Protein AF-A0A948U7Y0-F1 (afdb_monomer_lite)

Structure (mmCIF, N/CA/C/O backbone):
data_AF-A0A948U7Y0-F1
#
_entry.id   AF-A0A948U7Y0-F1
#
loop_
_atom_site.group_PDB
_atom_site.id
_atom_site.type_symbol
_atom_site.label_atom_id
_atom_site.label_alt_id
_atom_site.label_comp_id
_atom_site.label_asym_id
_atom_site.label_entity_id
_atom_site.label_seq_id
_atom_site.pdbx_PDB_ins_code
_atom_site.Cartn_x
_atom_site.Cartn_y
_atom_site.Cartn_z
_atom_site.occupancy
_atom_site.B_iso_or_equiv
_atom_site.auth_seq_id
_atom_site.auth_comp_id
_atom_site.auth_asym_id
_atom_site.auth_atom_id
_atom_site.pdbx_PDB_model_num
ATOM 1 N N . MET A 1 1 ? 62.859 -36.136 57.553 1.00 40.78 1 MET A N 1
ATOM 2 C CA . MET A 1 1 ? 63.149 -36.018 56.107 1.00 40.78 1 MET A CA 1
ATOM 3 C C . MET A 1 1 ? 61.953 -35.377 55.422 1.00 40.78 1 MET A C 1
ATOM 5 O O . MET A 1 1 ? 60.832 -35.594 55.858 1.00 40.78 1 MET A O 1
ATOM 9 N N . LYS A 1 2 ? 62.237 -34.500 54.461 1.00 36.44 2 LYS A N 1
ATOM 10 C CA . LYS A 1 2 ? 61.364 -33.510 53.810 1.00 36.44 2 LYS A CA 1
ATOM 11 C C . LYS A 1 2 ? 60.887 -34.039 52.437 1.00 36.44 2 LYS A C 1
ATOM 13 O O . LYS A 1 2 ? 61.525 -34.957 51.928 1.00 36.44 2 LYS A O 1
ATOM 18 N N . SER A 1 3 ? 59.883 -33.357 51.859 1.00 38.44 3 SER A N 1
ATOM 19 C CA . SER A 1 3 ? 59.395 -33.381 50.448 1.00 38.44 3 SER A CA 1
ATOM 20 C C . SER A 1 3 ? 58.275 -34.403 50.170 1.00 38.44 3 SER A C 1
ATOM 22 O O . SER A 1 3 ? 58.496 -35.587 50.375 1.00 38.44 3 SER A O 1
ATOM 24 N N . ILE A 1 4 ? 57.009 -34.080 49.842 1.00 45.94 4 ILE A N 1
ATOM 25 C CA . ILE A 1 4 ? 56.326 -33.121 48.923 1.00 45.94 4 ILE A CA 1
ATOM 26 C C . ILE A 1 4 ? 56.594 -33.363 47.425 1.00 45.94 4 ILE A C 1
ATOM 28 O O . ILE A 1 4 ? 57.622 -32.915 46.933 1.00 45.94 4 ILE A O 1
ATOM 32 N N . GLN A 1 5 ? 55.600 -33.947 46.729 1.00 42.78 5 GLN A N 1
ATOM 33 C CA . GLN A 1 5 ? 55.104 -33.674 45.352 1.00 42.78 5 GLN A CA 1
ATOM 34 C C . GLN A 1 5 ? 53.639 -34.201 45.316 1.00 42.78 5 GLN A C 1
ATOM 36 O O . GLN A 1 5 ? 53.437 -35.320 45.771 1.00 42.78 5 GLN A O 1
ATOM 41 N N . LEU A 1 6 ? 52.517 -33.503 45.065 1.00 40.28 6 LEU A N 1
ATOM 42 C CA . LEU A 1 6 ? 52.010 -32.478 44.123 1.00 40.28 6 LEU A CA 1
ATOM 43 C C . LEU A 1 6 ? 51.520 -33.007 42.749 1.00 40.28 6 LEU A C 1
ATOM 45 O O . LEU A 1 6 ? 52.331 -33.389 41.916 1.00 40.28 6 LEU A O 1
ATOM 49 N N . ALA A 1 7 ? 50.188 -32.885 42.559 1.00 40.66 7 ALA A N 1
ATOM 50 C CA . ALA A 1 7 ? 49.353 -32.895 41.334 1.00 40.66 7 ALA A CA 1
ATOM 51 C C . ALA A 1 7 ? 49.219 -34.244 40.579 1.00 40.66 7 ALA A C 1
ATOM 53 O O . ALA A 1 7 ? 50.161 -35.012 40.501 1.00 40.66 7 ALA A O 1
ATOM 54 N N . VAL A 1 8 ? 48.061 -34.640 40.028 1.00 40.00 8 VAL A N 1
ATOM 55 C CA . VAL A 1 8 ? 47.263 -33.952 38.995 1.00 40.00 8 VAL A CA 1
ATOM 56 C C . VAL A 1 8 ? 45.790 -34.404 39.029 1.00 40.00 8 VAL A C 1
ATOM 58 O O . VAL A 1 8 ? 45.486 -35.583 39.187 1.00 40.00 8 VAL A O 1
ATOM 61 N N . VAL A 1 9 ? 44.886 -33.440 38.833 1.00 42.31 9 VAL A N 1
ATOM 62 C CA . VAL A 1 9 ? 43.444 -33.603 38.592 1.00 42.31 9 VAL A CA 1
ATOM 63 C C . VAL A 1 9 ? 43.216 -33.764 37.088 1.00 42.31 9 VAL A C 1
ATOM 65 O O . VAL A 1 9 ? 43.716 -32.946 36.321 1.00 42.31 9 VAL A O 1
ATOM 68 N N . VAL A 1 10 ? 42.410 -34.742 36.667 1.00 40.69 10 VAL A N 1
ATOM 69 C CA . VAL A 1 10 ? 41.741 -34.707 35.356 1.00 40.69 10 VAL A CA 1
ATOM 70 C C . VAL A 1 10 ? 40.266 -35.027 35.565 1.00 40.69 10 VAL A C 1
ATOM 72 O O . VAL A 1 10 ? 39.887 -36.161 35.845 1.00 40.69 10 VAL A O 1
ATOM 75 N N . ALA A 1 11 ? 39.449 -33.983 35.458 1.00 47.59 11 ALA A N 1
ATOM 76 C CA . ALA A 1 11 ? 38.005 -34.065 35.325 1.00 47.59 11 ALA A CA 1
ATOM 77 C C . ALA A 1 11 ? 37.663 -34.232 33.837 1.00 47.59 11 ALA A C 1
ATOM 79 O O . ALA A 1 11 ? 38.144 -33.459 33.009 1.00 47.59 11 ALA A O 1
ATOM 80 N N . LEU A 1 12 ? 36.821 -35.207 33.498 1.00 45.66 12 LEU A N 1
ATOM 81 C CA . LEU A 1 12 ? 36.166 -35.283 32.192 1.00 45.66 12 LEU A CA 1
ATOM 82 C C . LEU A 1 12 ? 34.680 -35.003 32.401 1.00 45.66 12 LEU A C 1
ATOM 84 O O . LEU A 1 12 ? 33.945 -35.808 32.969 1.00 45.66 12 LEU A O 1
ATOM 88 N N . ALA A 1 13 ? 34.286 -33.798 31.994 1.00 48.69 13 ALA A N 1
ATOM 89 C CA . ALA A 1 13 ? 32.919 -33.315 32.003 1.00 48.69 13 ALA A CA 1
ATOM 90 C C . ALA A 1 13 ? 32.116 -33.980 30.876 1.00 48.69 13 ALA A C 1
ATOM 92 O O . ALA A 1 13 ? 32.560 -34.043 29.731 1.00 48.69 13 ALA A O 1
ATOM 93 N N . VAL A 1 14 ? 30.918 -34.449 31.217 1.00 50.31 14 VAL A N 1
ATOM 94 C CA . VAL A 1 14 ? 29.908 -34.924 30.271 1.00 50.31 14 VAL A CA 1
ATOM 95 C C . VAL A 1 14 ? 29.145 -33.695 29.780 1.00 50.31 14 VAL A C 1
ATOM 97 O O . VAL A 1 14 ? 28.332 -33.141 30.515 1.00 50.31 14 VAL A O 1
ATOM 100 N N . THR A 1 15 ? 29.418 -33.225 28.566 1.00 55.72 15 THR A N 1
ATOM 101 C CA . THR A 1 15 ? 28.631 -32.158 27.932 1.00 55.72 15 THR A CA 1
ATOM 102 C C . THR A 1 15 ? 27.597 -32.773 26.997 1.00 55.72 15 THR A C 1
ATOM 104 O O . THR A 1 15 ? 27.841 -33.031 25.822 1.00 55.72 15 THR A O 1
ATOM 107 N N . THR A 1 16 ? 26.409 -33.023 27.542 1.00 52.50 16 THR A N 1
ATOM 108 C CA . THR A 1 16 ? 25.199 -33.291 26.762 1.00 52.50 16 THR A CA 1
ATOM 109 C C . THR A 1 16 ? 24.755 -32.010 26.062 1.00 52.50 16 THR A C 1
ATOM 111 O O . THR A 1 16 ? 24.535 -30.986 26.704 1.00 52.50 16 THR A O 1
ATOM 114 N N . CYS A 1 17 ? 24.636 -32.084 24.741 1.00 46.06 17 CYS A N 1
ATOM 115 C CA . CYS A 1 17 ? 24.139 -31.037 23.859 1.00 46.06 17 CYS A CA 1
ATOM 116 C C . CYS A 1 17 ? 22.629 -30.821 24.073 1.00 46.06 17 CYS A C 1
ATOM 118 O O . CYS A 1 17 ? 21.876 -31.787 23.934 1.00 46.06 17 CYS A O 1
ATOM 120 N N . PRO A 1 18 ? 22.142 -29.597 24.339 1.00 51.75 18 PRO A N 1
ATOM 121 C CA . PRO A 1 18 ? 20.775 -29.249 24.020 1.00 51.75 18 PRO A CA 1
ATOM 122 C C . PRO A 1 18 ? 20.777 -28.510 22.680 1.00 51.75 18 PRO A C 1
ATOM 124 O O . PRO A 1 18 ? 21.167 -27.346 22.586 1.00 51.75 18 PRO A O 1
ATOM 127 N N . ALA A 1 19 ? 20.324 -29.203 21.636 1.00 50.97 19 ALA A N 1
ATOM 128 C CA . ALA A 1 19 ? 19.809 -28.569 20.434 1.00 50.97 19 ALA A CA 1
ATOM 129 C C . ALA A 1 19 ? 18.535 -27.804 20.827 1.00 50.97 19 ALA A C 1
ATOM 131 O O . ALA A 1 19 ? 17.438 -28.358 20.841 1.00 50.97 19 ALA A O 1
ATOM 132 N N . ALA A 1 20 ? 18.689 -26.544 21.228 1.00 48.56 20 ALA A N 1
ATOM 133 C CA . ALA A 1 20 ? 17.562 -25.644 21.392 1.00 48.56 20 ALA A CA 1
ATOM 134 C C . ALA A 1 20 ? 17.153 -25.174 19.996 1.00 48.56 20 ALA A C 1
ATOM 136 O O . ALA A 1 20 ? 17.810 -24.336 19.380 1.00 48.56 20 ALA A O 1
ATOM 137 N N . ALA A 1 21 ? 16.090 -25.798 19.492 1.00 46.50 21 ALA A N 1
ATOM 138 C CA . ALA A 1 21 ? 15.344 -25.352 18.334 1.00 46.50 21 ALA A CA 1
ATOM 139 C C . ALA A 1 21 ? 15.078 -23.847 18.457 1.00 46.50 21 ALA A C 1
ATOM 141 O O . ALA A 1 21 ? 14.486 -23.395 19.439 1.00 46.50 21 ALA A O 1
ATOM 142 N N . ALA A 1 22 ? 15.533 -23.077 17.468 1.00 45.56 22 ALA A N 1
ATOM 143 C CA . ALA A 1 22 ? 15.087 -21.709 17.291 1.00 45.56 22 ALA A CA 1
ATOM 144 C C . ALA A 1 22 ? 1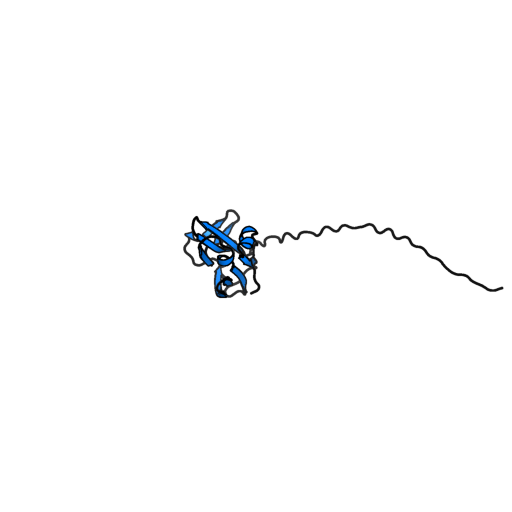3.570 -21.765 17.088 1.00 45.56 22 ALA A C 1
ATOM 146 O O . ALA A 1 22 ? 13.085 -22.213 16.048 1.00 45.56 22 ALA A O 1
ATOM 147 N N . ALA A 1 23 ? 12.828 -21.399 18.131 1.00 43.34 23 ALA A N 1
ATOM 148 C CA . ALA A 1 23 ? 11.400 -21.195 18.045 1.00 43.34 23 ALA A CA 1
ATOM 149 C C . ALA A 1 23 ? 11.177 -20.106 16.995 1.00 43.34 23 ALA A C 1
ATOM 151 O O . ALA A 1 23 ? 11.543 -18.951 17.201 1.00 43.34 23 ALA A O 1
ATOM 152 N N . GLN A 1 24 ? 10.623 -20.495 15.850 1.00 43.84 24 GLN A N 1
ATOM 153 C CA . GLN A 1 24 ? 10.019 -19.552 14.928 1.00 43.84 24 GLN A CA 1
ATOM 154 C C . GLN A 1 24 ? 8.851 -18.933 15.693 1.00 43.84 24 GLN A C 1
ATOM 156 O O . GLN A 1 24 ? 7.808 -19.561 15.872 1.00 43.84 24 GLN A O 1
ATOM 161 N N . THR A 1 25 ? 9.052 -17.736 16.236 1.00 38.91 25 THR A N 1
ATOM 162 C CA . THR A 1 25 ? 7.957 -16.874 16.665 1.00 38.91 25 THR A CA 1
ATOM 163 C C . THR A 1 25 ? 7.147 -16.550 15.422 1.00 38.91 25 THR A C 1
ATOM 165 O O . THR A 1 25 ? 7.445 -15.606 14.699 1.00 38.91 25 THR A O 1
ATOM 168 N N . VAL A 1 26 ? 6.137 -17.375 15.153 1.00 44.44 26 VAL A N 1
ATOM 169 C CA . VAL A 1 26 ? 4.966 -16.941 14.404 1.00 44.44 26 VAL A CA 1
ATOM 170 C C . VAL A 1 26 ? 4.362 -15.846 15.270 1.00 44.44 26 VAL A C 1
ATOM 172 O O . VAL A 1 26 ? 3.799 -16.129 16.329 1.00 44.44 26 VAL A O 1
ATOM 175 N N . THR A 1 27 ? 4.609 -14.591 14.902 1.00 44.22 27 THR A N 1
ATOM 176 C CA . THR A 1 27 ? 3.965 -13.435 15.518 1.00 44.22 27 THR A CA 1
ATOM 177 C C . THR A 1 27 ? 2.469 -13.701 15.448 1.00 44.22 27 THR A C 1
ATOM 179 O O . THR A 1 27 ? 1.919 -13.807 14.355 1.00 44.22 27 THR A O 1
ATOM 182 N N . ALA A 1 28 ? 1.837 -13.923 16.601 1.00 47.16 28 ALA A N 1
ATOM 183 C CA . ALA A 1 28 ? 0.395 -14.056 16.660 1.00 47.16 28 ALA A CA 1
ATOM 184 C C . ALA A 1 28 ? -0.188 -12.774 16.064 1.00 47.16 28 ALA A C 1
ATOM 186 O O . ALA A 1 28 ? 0.098 -11.683 16.558 1.00 47.16 28 ALA A O 1
ATOM 187 N N . GLU A 1 29 ? -0.927 -12.930 14.972 1.00 53.12 29 GLU A N 1
ATOM 188 C CA . GLU A 1 29 ? -1.668 -11.865 14.316 1.00 53.12 29 GLU A CA 1
ATOM 189 C C . GLU A 1 29 ? -2.530 -11.186 15.383 1.00 53.12 29 GLU A C 1
ATOM 191 O O . GLU A 1 29 ? -3.396 -11.809 16.004 1.00 53.12 29 GLU A O 1
ATOM 196 N N . SER A 1 30 ? -2.180 -9.944 15.722 1.00 57.25 30 SER A N 1
ATOM 197 C CA . SER A 1 30 ? -2.892 -9.219 16.766 1.00 57.25 30 SER A CA 1
ATOM 198 C C . SER A 1 30 ? -4.283 -8.892 16.222 1.00 57.25 30 SER A C 1
ATOM 200 O O . SER A 1 30 ? -4.373 -8.370 15.111 1.00 57.25 30 SER A O 1
ATOM 202 N N . PRO A 1 31 ? -5.369 -9.133 16.979 1.00 63.38 31 PRO A N 1
ATOM 203 C CA . PRO A 1 31 ? -6.747 -8.982 16.495 1.00 63.38 31 PRO A CA 1
ATOM 204 C C . PRO A 1 31 ? -7.127 -7.546 16.086 1.00 63.38 31 PRO A C 1
ATOM 206 O O . PRO A 1 31 ? -8.248 -7.305 15.652 1.00 63.38 31 PRO A O 1
ATOM 209 N N . HIS A 1 32 ? -6.207 -6.588 16.226 1.00 79.19 32 HIS A N 1
ATOM 210 C CA . HIS A 1 32 ? -6.388 -5.184 15.869 1.00 79.19 32 HIS A CA 1
ATOM 211 C C . HIS A 1 32 ? -5.309 -4.652 14.915 1.00 79.19 32 HIS A C 1
ATOM 213 O O . HIS A 1 32 ? -5.260 -3.450 14.689 1.00 79.19 32 HIS A O 1
ATOM 219 N N . GLU A 1 33 ? -4.427 -5.495 14.380 1.00 91.06 33 GLU A N 1
ATOM 220 C CA . GLU A 1 33 ? -3.327 -5.047 13.521 1.00 91.06 33 GLU A CA 1
ATOM 221 C C . GLU A 1 33 ? -3.799 -4.633 12.120 1.00 91.06 33 GLU A C 1
ATOM 223 O O . GLU A 1 33 ? -4.650 -5.280 11.514 1.00 91.06 33 GLU A O 1
ATOM 228 N N . VAL A 1 34 ? -3.211 -3.561 11.589 1.00 93.38 34 VAL A N 1
ATOM 229 C CA . VAL A 1 34 ? -3.379 -3.142 10.193 1.00 93.38 34 VAL A CA 1
ATOM 230 C C . VAL A 1 34 ? -2.206 -3.661 9.372 1.00 93.38 34 VAL A C 1
ATOM 232 O O . VAL A 1 34 ? -1.046 -3.379 9.671 1.00 93.38 34 VAL A O 1
ATOM 235 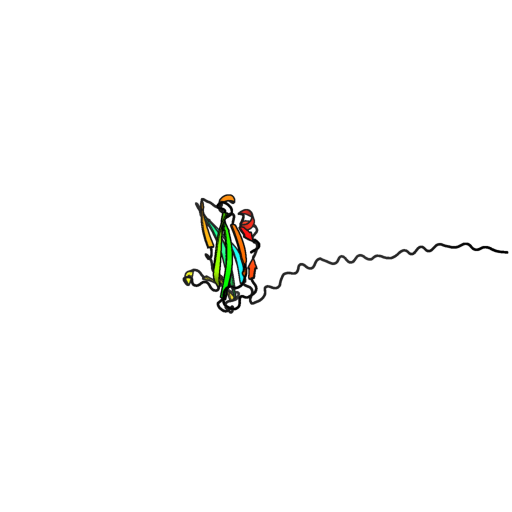N N . THR A 1 35 ? -2.479 -4.375 8.291 1.00 94.69 35 THR A N 1
ATOM 236 C CA . THR A 1 35 ? -1.427 -4.914 7.428 1.00 94.69 35 THR A CA 1
ATOM 237 C C . THR A 1 35 ? -1.386 -4.202 6.089 1.00 94.69 35 THR A C 1
ATOM 239 O O . THR A 1 35 ? -2.420 -3.998 5.453 1.00 94.69 35 THR A O 1
ATOM 242 N N . PHE A 1 36 ? -0.180 -3.891 5.631 1.00 94.44 36 PHE A N 1
ATOM 243 C CA . PHE A 1 36 ? 0.080 -3.375 4.297 1.00 94.44 36 PHE A CA 1
ATOM 244 C C . PHE A 1 36 ? 0.730 -4.470 3.459 1.00 94.44 36 PHE A C 1
ATOM 246 O O . PHE A 1 36 ? 1.754 -5.021 3.857 1.00 94.44 36 PHE A O 1
ATOM 253 N N . SER A 1 37 ? 0.160 -4.780 2.302 1.00 94.44 37 SER A N 1
ATOM 254 C CA . SER A 1 37 ? 0.651 -5.851 1.427 1.00 94.44 37 SER A CA 1
ATOM 255 C C . SER A 1 37 ? 0.930 -5.306 0.033 1.00 94.44 37 SER A C 1
ATOM 257 O O . SER A 1 37 ? 0.144 -4.487 -0.451 1.00 94.44 37 SER A O 1
ATOM 259 N N . PRO A 1 38 ? 2.006 -5.744 -0.640 1.00 94.50 38 PRO A N 1
ATOM 260 C CA . PRO A 1 38 ? 2.199 -5.463 -2.053 1.00 94.50 38 PRO A CA 1
ATOM 261 C C . PRO A 1 38 ? 1.011 -5.945 -2.884 1.00 94.50 38 PRO A C 1
ATOM 263 O O . PRO A 1 38 ? 0.419 -6.987 -2.602 1.00 94.50 38 PRO A O 1
ATOM 266 N N . GLN A 1 39 ? 0.688 -5.203 -3.935 1.00 91.38 39 GLN A N 1
ATOM 267 C CA . GLN A 1 39 ? -0.336 -5.580 -4.896 1.00 91.38 39 GLN A CA 1
ATOM 268 C C . GLN A 1 39 ? 0.246 -5.517 -6.306 1.00 91.38 39 GLN A C 1
ATOM 270 O O . GLN A 1 39 ? 0.852 -4.516 -6.688 1.00 91.38 39 GLN A O 1
ATOM 275 N N . ILE A 1 40 ? 0.044 -6.590 -7.072 1.00 91.00 40 ILE A N 1
ATOM 276 C CA . ILE A 1 40 ? 0.400 -6.683 -8.488 1.00 91.00 40 ILE A CA 1
ATOM 277 C C . ILE A 1 40 ? -0.836 -7.161 -9.242 1.00 91.00 40 ILE A C 1
ATOM 279 O O . ILE A 1 40 ? -1.397 -8.212 -8.934 1.00 91.00 40 ILE A O 1
ATOM 283 N N . LEU A 1 41 ? -1.255 -6.405 -10.248 1.00 89.75 41 LEU A N 1
ATOM 284 C CA . LEU A 1 41 ? -2.270 -6.816 -11.208 1.00 89.75 41 LEU A CA 1
ATOM 285 C C . LEU A 1 41 ? -1.638 -6.767 -12.595 1.00 89.75 41 LEU A C 1
ATOM 287 O O . LEU A 1 41 ? -1.593 -5.713 -13.233 1.00 89.75 41 LEU A O 1
ATOM 291 N N . ASP A 1 42 ? -1.153 -7.921 -13.038 1.00 89.88 42 ASP A N 1
ATOM 292 C CA . ASP A 1 42 ? -0.606 -8.104 -14.377 1.00 89.88 42 ASP A CA 1
ATOM 293 C C . ASP A 1 42 ? -1.743 -8.169 -15.407 1.00 89.88 42 ASP A C 1
ATOM 295 O O . ASP A 1 42 ? -2.697 -8.946 -15.275 1.00 89.88 42 ASP A O 1
ATOM 299 N N . ARG A 1 43 ? -1.669 -7.305 -16.418 1.00 88.81 43 ARG A N 1
ATOM 300 C CA . ARG A 1 43 ? -2.587 -7.239 -17.556 1.00 88.81 43 ARG A CA 1
ATOM 301 C C . ARG A 1 43 ? -1.758 -7.272 -18.831 1.00 88.81 43 ARG A C 1
ATOM 303 O O . ARG A 1 43 ? -0.632 -6.799 -18.864 1.00 88.81 43 ARG A O 1
ATOM 310 N N . GLU A 1 44 ? -2.380 -7.716 -19.921 1.00 86.50 44 GLU A N 1
ATOM 311 C CA . GLU A 1 44 ? -1.724 -7.999 -21.209 1.00 86.50 44 GLU A CA 1
ATOM 312 C C . GLU A 1 44 ? -0.731 -6.927 -21.707 1.00 86.50 44 GLU A C 1
ATOM 314 O O . GLU A 1 44 ? 0.246 -7.274 -22.357 1.00 86.50 44 GLU A O 1
ATOM 319 N N . ASN A 1 45 ? -0.938 -5.641 -21.388 1.00 88.69 45 ASN A N 1
ATOM 320 C CA . ASN A 1 45 ? -0.051 -4.547 -21.812 1.00 88.69 45 ASN A CA 1
ATOM 321 C C . ASN A 1 45 ? 0.386 -3.596 -20.684 1.00 88.69 45 ASN A C 1
ATOM 323 O O . ASN A 1 45 ? 1.074 -2.608 -20.945 1.00 88.69 45 ASN A O 1
ATOM 327 N N . HIS A 1 46 ? -0.045 -3.825 -19.445 1.00 91.12 46 HIS A N 1
ATOM 328 C CA . HIS A 1 46 ? 0.285 -2.943 -18.328 1.00 91.12 46 HIS A CA 1
ATOM 329 C C . HIS A 1 46 ? 0.225 -3.679 -16.998 1.00 91.12 46 HIS A C 1
ATOM 331 O O . HIS A 1 46 ? -0.569 -4.596 -16.817 1.00 91.12 46 HIS A O 1
ATOM 337 N N . CYS A 1 47 ? 1.036 -3.227 -16.054 1.00 91.50 47 CYS A N 1
ATOM 338 C CA . CYS A 1 47 ? 1.038 -3.723 -14.689 1.00 91.50 47 CYS A CA 1
ATOM 339 C C . CYS A 1 47 ? 0.480 -2.638 -13.781 1.00 91.50 47 CYS A C 1
ATOM 341 O O . CYS A 1 47 ? 0.945 -1.498 -13.837 1.00 91.50 47 CYS A O 1
ATOM 343 N N . ILE A 1 48 ? -0.500 -2.977 -12.947 1.00 90.00 48 ILE A N 1
ATOM 344 C CA . ILE A 1 48 ? -0.912 -2.103 -11.847 1.00 90.00 48 ILE A CA 1
ATOM 345 C C . ILE A 1 48 ? -0.222 -2.604 -10.592 1.00 90.00 48 ILE A C 1
ATOM 347 O O . ILE A 1 48 ? -0.364 -3.766 -10.219 1.00 90.00 48 ILE A O 1
ATOM 351 N N . VAL A 1 49 ? 0.529 -1.722 -9.957 1.00 90.75 49 VAL A N 1
ATOM 352 C CA . VAL A 1 49 ? 1.438 -2.069 -8.868 1.00 90.75 49 VAL A CA 1
ATOM 353 C C . VAL A 1 49 ? 1.311 -1.046 -7.759 1.00 90.75 49 VAL A C 1
ATOM 355 O O . VAL A 1 49 ? 1.125 0.147 -8.020 1.00 90.75 49 VAL A O 1
ATOM 358 N N . GLY A 1 50 ? 1.370 -1.528 -6.525 1.00 91.62 50 GLY A N 1
ATOM 359 C CA . GLY A 1 50 ? 0.978 -0.725 -5.385 1.00 91.62 50 GLY A CA 1
ATOM 360 C C . GLY A 1 50 ? 0.989 -1.469 -4.066 1.00 91.62 50 GLY A C 1
ATOM 361 O O . GLY A 1 50 ? 1.617 -2.519 -3.930 1.00 91.62 50 GLY A O 1
ATOM 362 N N . PHE A 1 51 ? 0.255 -0.922 -3.102 1.00 92.75 51 PHE A N 1
ATOM 363 C CA . PHE A 1 51 ? 0.069 -1.531 -1.790 1.00 92.75 51 PHE A CA 1
ATOM 364 C C . PHE A 1 51 ? -1.409 -1.486 -1.392 1.00 92.75 51 PHE A C 1
ATOM 366 O O . PHE A 1 51 ? -2.071 -0.449 -1.505 1.00 92.75 51 PHE A O 1
ATOM 373 N N . SER A 1 52 ? -1.926 -2.617 -0.922 1.00 91.62 52 SER A N 1
ATOM 374 C CA . SER A 1 52 ? -3.248 -2.730 -0.309 1.00 91.62 52 SER A CA 1
ATOM 375 C C . SER A 1 52 ? -3.150 -2.625 1.206 1.00 91.62 52 SER A C 1
ATOM 377 O O . SER A 1 52 ? -2.131 -2.991 1.794 1.00 91.62 52 SER A O 1
ATOM 379 N N . VAL A 1 53 ? -4.237 -2.191 1.837 1.00 92.94 53 VAL A N 1
ATOM 380 C CA . VAL A 1 53 ? -4.348 -2.111 3.298 1.00 92.94 53 VAL A CA 1
ATOM 381 C C . VAL A 1 53 ? -5.462 -3.040 3.757 1.00 92.94 53 VAL A C 1
ATOM 383 O O . VAL A 1 53 ? -6.592 -2.908 3.290 1.00 92.94 53 VAL A O 1
ATOM 386 N N . THR A 1 54 ? -5.159 -3.947 4.681 1.00 93.31 54 THR A N 1
ATOM 387 C CA . THR A 1 54 ? -6.141 -4.823 5.331 1.00 93.31 54 THR A CA 1
ATOM 388 C C . THR A 1 54 ? -6.234 -4.470 6.809 1.00 93.31 54 THR A C 1
ATOM 390 O O . THR A 1 54 ? -5.214 -4.285 7.472 1.00 93.31 54 THR A O 1
ATOM 393 N N . TYR A 1 55 ? -7.455 -4.335 7.318 1.00 92.12 55 TYR A N 1
ATOM 394 C CA . TYR A 1 55 ? -7.723 -3.950 8.703 1.00 92.12 55 TYR A CA 1
ATOM 395 C C . TYR A 1 55 ? -8.978 -4.661 9.243 1.00 92.12 55 TYR A C 1
ATOM 397 O O . TYR A 1 55 ? -9.905 -4.928 8.473 1.00 92.12 55 TYR A O 1
ATOM 405 N N . PRO A 1 56 ? -9.049 -4.973 10.549 1.00 91.81 56 PRO A N 1
ATOM 406 C CA . PRO A 1 56 ? -10.254 -5.523 11.174 1.00 91.81 56 PRO A CA 1
ATOM 407 C C . PRO A 1 56 ? -11.434 -4.547 11.111 1.00 91.81 56 PRO A C 1
ATOM 409 O O . PRO A 1 56 ? -11.250 -3.336 11.258 1.00 91.81 56 PRO A O 1
ATOM 412 N N . LYS A 1 57 ? -12.658 -5.061 10.931 1.00 89.00 57 LYS A N 1
ATOM 413 C CA . LYS A 1 57 ? -13.892 -4.249 10.834 1.00 89.00 57 LYS A CA 1
ATOM 414 C C . LYS A 1 57 ? -14.155 -3.395 12.076 1.00 89.00 57 LYS A C 1
ATOM 416 O O . LYS A 1 57 ? -14.835 -2.376 11.986 1.00 89.00 57 LYS A O 1
ATOM 421 N N . GLU A 1 58 ? -13.644 -3.820 13.223 1.00 87.75 58 GLU A N 1
ATOM 422 C CA . GLU A 1 58 ? -13.859 -3.197 14.527 1.00 87.75 58 GLU A CA 1
ATOM 423 C C . GLU A 1 58 ? -12.853 -2.079 14.830 1.00 87.75 58 GLU A C 1
ATOM 425 O O . GLU A 1 58 ? -13.017 -1.369 15.825 1.00 87.75 58 GLU A O 1
ATOM 430 N N . VAL A 1 59 ? -11.815 -1.906 14.004 1.00 88.50 59 VAL A N 1
ATOM 431 C CA . VAL A 1 59 ? -10.860 -0.806 14.168 1.00 88.50 59 VAL A CA 1
ATOM 432 C C . VAL A 1 59 ? -11.569 0.521 13.904 1.00 88.50 59 VAL A C 1
ATOM 434 O O . VAL A 1 59 ? -12.160 0.740 12.846 1.00 88.50 59 VAL A O 1
ATOM 437 N N . ALA A 1 60 ? -11.503 1.422 14.886 1.00 90.94 60 ALA A N 1
ATOM 438 C CA . ALA A 1 60 ? -12.062 2.758 14.759 1.00 90.94 60 ALA A CA 1
ATOM 439 C C . ALA A 1 60 ? -11.350 3.549 13.643 1.00 90.94 60 ALA A C 1
ATOM 441 O O . ALA A 1 60 ? -10.145 3.359 13.426 1.00 90.94 60 ALA A O 1
ATOM 442 N N . PRO A 1 61 ? -12.060 4.466 12.957 1.00 91.88 61 PRO A N 1
ATOM 443 C CA . PRO A 1 61 ? -11.432 5.329 11.971 1.00 91.88 61 PRO A CA 1
ATOM 444 C C . PRO A 1 61 ? -10.252 6.111 12.548 1.00 91.88 61 PRO A C 1
ATOM 446 O O . PRO A 1 61 ? -10.364 6.746 13.596 1.00 91.88 61 PRO A O 1
ATOM 449 N N . HIS A 1 62 ? -9.130 6.059 11.843 1.00 93.69 62 HIS A N 1
ATOM 450 C CA . HIS A 1 62 ? -7.888 6.747 12.169 1.00 93.69 62 HIS A CA 1
ATOM 451 C C . HIS A 1 62 ? -7.174 7.154 10.876 1.00 93.69 62 HIS A C 1
ATOM 453 O O . HIS A 1 62 ? -7.612 6.828 9.772 1.00 93.69 62 HIS A O 1
ATOM 459 N N . SER A 1 63 ? -6.064 7.872 10.996 1.00 94.69 63 SER A N 1
ATOM 460 C CA . SER A 1 63 ? -5.201 8.194 9.865 1.00 94.69 63 SER A CA 1
ATOM 461 C C . SER A 1 63 ? -3.748 8.014 10.253 1.00 94.69 63 SER A C 1
ATOM 463 O O . SER A 1 63 ? -3.342 8.395 11.351 1.00 94.69 63 SER A O 1
ATOM 465 N N . ARG A 1 64 ? -2.947 7.441 9.359 1.00 94.25 64 ARG A N 1
ATOM 466 C CA . ARG A 1 64 ? -1.515 7.210 9.573 1.00 94.25 64 ARG A CA 1
ATOM 467 C C . ARG A 1 64 ? -0.731 7.745 8.389 1.00 94.25 64 ARG A C 1
ATOM 469 O O . ARG A 1 64 ? -1.170 7.613 7.251 1.00 94.25 64 ARG A O 1
ATOM 476 N N . HIS A 1 65 ? 0.433 8.325 8.648 1.00 95.19 65 HIS A N 1
ATOM 477 C CA . HIS A 1 65 ? 1.346 8.676 7.572 1.00 95.19 65 HIS A CA 1
ATOM 478 C C . HIS A 1 65 ? 1.833 7.430 6.836 1.00 95.19 65 HIS A C 1
ATOM 480 O O . HIS A 1 65 ? 2.275 6.461 7.452 1.00 95.19 65 HIS A O 1
ATOM 486 N N . VAL A 1 66 ? 1.783 7.476 5.513 1.00 93.94 66 VAL A N 1
ATOM 487 C CA . VAL A 1 66 ? 2.333 6.445 4.640 1.00 93.94 66 VAL A CA 1
ATOM 488 C C . VAL A 1 66 ? 3.197 7.145 3.610 1.00 93.94 66 VAL A C 1
ATOM 490 O O . VAL A 1 66 ? 2.723 8.057 2.925 1.00 93.94 66 VAL A O 1
ATOM 493 N N . ARG A 1 67 ? 4.460 6.721 3.506 1.00 95.19 67 ARG A N 1
ATOM 494 C CA . ARG A 1 67 ? 5.360 7.188 2.454 1.00 95.19 67 ARG A CA 1
ATOM 495 C C . ARG A 1 67 ? 5.512 6.114 1.397 1.00 95.19 67 ARG A C 1
ATOM 497 O O . ARG A 1 67 ? 5.865 4.982 1.719 1.00 95.19 67 ARG A O 1
ATOM 504 N N . ILE A 1 68 ? 5.279 6.481 0.144 1.00 94.25 68 ILE A N 1
ATOM 505 C CA . ILE A 1 68 ? 5.587 5.627 -1.000 1.00 94.25 68 ILE A CA 1
ATOM 506 C C . ILE A 1 68 ? 6.571 6.340 -1.900 1.00 94.25 68 ILE A C 1
ATOM 508 O O . ILE A 1 68 ? 6.355 7.494 -2.275 1.00 94.25 68 ILE A O 1
ATOM 512 N N . THR A 1 69 ? 7.639 5.633 -2.244 1.00 95.00 69 THR A N 1
ATOM 513 C CA . THR A 1 69 ? 8.666 6.128 -3.153 1.00 95.00 69 THR A CA 1
ATOM 514 C C . THR A 1 69 ? 8.714 5.241 -4.382 1.00 95.00 69 THR A C 1
ATOM 516 O O . THR A 1 69 ? 8.915 4.032 -4.275 1.00 95.00 69 THR A O 1
ATOM 519 N N . THR A 1 70 ? 8.547 5.845 -5.553 1.00 94.38 70 THR A N 1
ATOM 520 C CA . THR A 1 70 ? 8.767 5.192 -6.843 1.00 94.38 70 THR A CA 1
ATOM 521 C C . THR A 1 70 ? 10.250 5.281 -7.183 1.00 94.38 70 THR A C 1
ATOM 523 O O . THR A 1 70 ? 10.791 6.381 -7.287 1.00 94.38 70 THR A O 1
ATOM 526 N N . LEU A 1 71 ? 10.929 4.139 -7.333 1.00 93.88 71 LEU A N 1
ATOM 527 C CA . LEU A 1 71 ? 12.397 4.125 -7.360 1.00 93.88 71 LEU A CA 1
ATOM 528 C C . LEU A 1 71 ? 12.991 4.691 -8.654 1.00 93.88 71 LEU A C 1
ATOM 530 O O . LEU A 1 71 ? 14.007 5.373 -8.597 1.00 93.88 71 LEU A O 1
ATOM 534 N N . TRP A 1 72 ? 12.361 4.465 -9.809 1.00 90.69 72 TRP A N 1
ATOM 535 C CA . TRP A 1 72 ? 12.900 4.931 -11.095 1.00 90.69 72 TRP A CA 1
ATOM 536 C C . TRP A 1 72 ? 12.810 6.450 -11.289 1.00 90.69 72 TRP A C 1
ATOM 538 O O . TRP A 1 72 ? 13.631 7.032 -11.995 1.00 90.69 72 TRP A O 1
ATOM 548 N N . SER A 1 73 ? 11.804 7.096 -10.694 1.00 91.44 73 SER A N 1
ATOM 549 C CA . SER A 1 73 ? 11.591 8.546 -10.787 1.00 91.44 73 SER A CA 1
ATOM 550 C C . SER A 1 73 ? 12.056 9.303 -9.548 1.00 91.44 73 SER A C 1
ATOM 552 O O . SER A 1 73 ? 12.030 10.532 -9.552 1.00 91.44 73 SER A O 1
ATOM 554 N N . GLU A 1 74 ? 12.410 8.579 -8.483 1.00 91.75 74 GLU A N 1
ATOM 555 C CA . GLU A 1 74 ? 12.676 9.106 -7.139 1.00 91.75 74 GLU A CA 1
ATOM 556 C C . GLU A 1 74 ? 11.507 9.927 -6.558 1.00 91.75 74 GLU A C 1
ATOM 558 O O . GLU A 1 74 ? 11.649 10.629 -5.554 1.00 91.75 74 GLU A O 1
ATOM 563 N N . ALA A 1 75 ? 10.320 9.840 -7.167 1.00 92.19 75 ALA A N 1
ATOM 564 C CA . ALA A 1 75 ? 9.139 10.537 -6.697 1.00 92.19 75 ALA A CA 1
ATOM 565 C C . ALA A 1 75 ? 8.680 9.915 -5.377 1.00 92.19 75 ALA A C 1
ATOM 567 O O . ALA A 1 75 ? 8.437 8.710 -5.299 1.00 92.19 75 ALA A O 1
ATOM 568 N N . SER A 1 76 ? 8.527 10.750 -4.350 1.00 93.06 76 SER A N 1
ATOM 569 C CA . SER A 1 76 ? 8.077 10.324 -3.028 1.00 93.06 76 SER A CA 1
ATOM 570 C C . SER A 1 76 ? 6.826 11.085 -2.612 1.00 93.06 76 SER A C 1
ATOM 572 O O . SER A 1 76 ? 6.738 12.304 -2.776 1.00 93.06 76 SER A O 1
ATOM 574 N N . GLN A 1 77 ? 5.848 10.354 -2.089 1.00 91.25 77 GLN A N 1
ATOM 575 C CA . GLN A 1 77 ? 4.598 10.896 -1.569 1.00 91.25 77 GLN A CA 1
ATOM 576 C C . GLN A 1 77 ? 4.445 10.447 -0.124 1.00 91.25 77 GLN A C 1
ATOM 578 O O . GLN A 1 77 ? 4.393 9.249 0.133 1.00 91.25 77 GLN A O 1
ATOM 583 N N . ASP A 1 78 ? 4.357 11.400 0.798 1.00 94.06 78 ASP A N 1
ATOM 584 C CA . ASP A 1 78 ? 4.153 11.156 2.224 1.00 94.06 78 ASP A CA 1
ATOM 585 C C . ASP A 1 78 ? 2.893 11.889 2.662 1.00 94.06 78 ASP A C 1
ATOM 587 O O . ASP A 1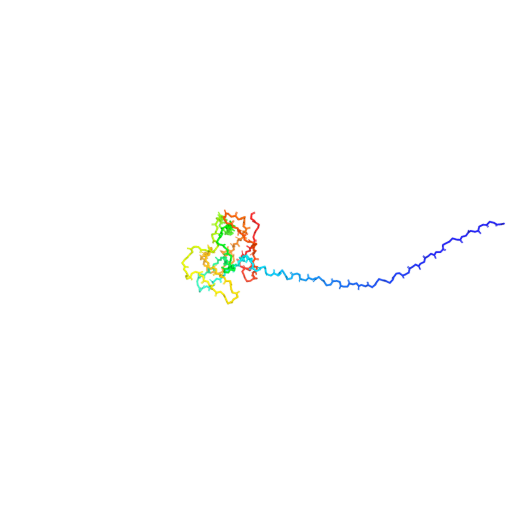 78 ? 2.871 13.119 2.726 1.00 94.06 78 ASP A O 1
ATOM 591 N N . ASN A 1 79 ? 1.824 11.135 2.893 1.00 91.00 79 ASN A N 1
ATOM 592 C CA . ASN A 1 79 ? 0.523 11.704 3.205 1.00 91.00 79 ASN A CA 1
ATOM 593 C C . ASN A 1 79 ? -0.142 10.933 4.348 1.00 91.00 79 ASN A C 1
ATOM 595 O O . ASN A 1 79 ? 0.029 9.716 4.452 1.00 91.00 79 ASN A O 1
ATOM 599 N N . PRO A 1 80 ? -0.950 11.611 5.178 1.00 92.81 80 PRO A N 1
ATOM 600 C CA . PRO A 1 80 ? -1.837 10.938 6.112 1.00 92.81 80 PRO A CA 1
ATOM 601 C C . PRO A 1 80 ? -2.926 10.188 5.332 1.00 92.81 80 PRO A C 1
ATOM 603 O O . PRO A 1 80 ? -3.680 10.791 4.566 1.00 92.81 80 PRO A O 1
ATOM 606 N N . TRP A 1 81 ? -2.997 8.870 5.502 1.00 90.00 81 TRP A N 1
ATOM 607 C CA . TRP A 1 81 ? -3.993 8.016 4.861 1.00 90.00 81 TRP A CA 1
ATOM 608 C C . TRP A 1 81 ? -5.082 7.610 5.849 1.00 90.00 81 TRP A C 1
ATOM 610 O O . TRP A 1 81 ? -4.763 6.976 6.859 1.00 90.00 81 TRP A O 1
ATOM 620 N N . PRO A 1 82 ? -6.359 7.920 5.560 1.00 91.56 82 PRO A N 1
ATOM 621 C CA . PRO A 1 82 ? -7.465 7.475 6.390 1.00 91.56 82 PRO A CA 1
ATOM 622 C C . PRO A 1 82 ? -7.654 5.957 6.279 1.00 91.56 82 PRO A C 1
ATOM 624 O O . PRO A 1 82 ? -7.634 5.390 5.183 1.00 91.56 82 PRO A O 1
ATOM 627 N N . ILE A 1 83 ? -7.855 5.308 7.423 1.00 89.44 83 ILE A N 1
ATOM 628 C CA . ILE A 1 83 ? -8.139 3.880 7.568 1.00 89.44 83 ILE A CA 1
ATOM 629 C C . ILE A 1 83 ? -9.342 3.753 8.523 1.00 89.44 83 ILE A C 1
ATOM 631 O O . ILE A 1 83 ? -9.224 4.136 9.688 1.00 89.44 83 ILE A O 1
ATOM 635 N N . PRO A 1 84 ? -10.506 3.245 8.074 1.00 85.31 84 PRO A N 1
ATOM 636 C CA . PRO A 1 84 ? -10.811 2.823 6.708 1.00 85.31 84 PRO A CA 1
ATOM 637 C C . PRO A 1 84 ? -10.694 3.981 5.706 1.00 85.31 84 PRO A C 1
ATOM 639 O O . PRO A 1 84 ? -10.890 5.146 6.051 1.00 85.31 84 PRO A O 1
ATOM 642 N N . SER A 1 85 ? -10.383 3.650 4.451 1.00 81.38 85 SER A N 1
ATOM 643 C CA . SER A 1 85 ? -10.347 4.639 3.369 1.00 81.38 85 SER A CA 1
ATOM 644 C C . SER A 1 85 ? -11.717 5.304 3.185 1.00 81.38 85 SER A C 1
ATOM 646 O O . SER A 1 85 ? -12.756 4.693 3.426 1.00 81.38 85 SER A O 1
ATOM 648 N N . LEU A 1 86 ? -11.728 6.555 2.721 1.00 74.19 86 LEU A N 1
ATOM 649 C CA . LEU A 1 86 ? -12.949 7.319 2.424 1.00 74.19 86 LEU A CA 1
ATOM 650 C C . LEU A 1 86 ? -13.447 7.111 0.977 1.00 74.19 86 LEU A C 1
ATOM 652 O O . LEU A 1 86 ? -14.211 7.924 0.457 1.00 74.19 86 LEU A O 1
ATOM 656 N N . GLY A 1 87 ? -12.964 6.061 0.303 1.00 69.69 87 GLY A N 1
ATOM 657 C CA . GLY A 1 87 ? -13.298 5.734 -1.084 1.00 69.69 87 GLY A CA 1
ATOM 658 C C . GLY A 1 87 ? -14.742 5.264 -1.299 1.00 69.69 87 GLY A C 1
ATOM 659 O O . GLY A 1 87 ? -15.520 5.090 -0.361 1.00 69.69 87 GLY A O 1
ATOM 660 N N . ALA A 1 88 ? -15.100 5.046 -2.566 1.00 65.88 88 ALA A N 1
ATOM 661 C CA . ALA A 1 88 ? -16.392 4.476 -2.925 1.00 65.88 88 ALA A CA 1
ATOM 662 C C . ALA A 1 88 ? -16.518 3.020 -2.409 1.00 65.88 88 ALA A C 1
ATOM 664 O O . ALA A 1 88 ? -15.507 2.321 -2.307 1.00 65.88 88 ALA A O 1
ATOM 665 N N . PRO A 1 89 ? -17.732 2.546 -2.057 1.00 60.59 89 PRO A N 1
ATOM 666 C CA . PRO A 1 89 ? -17.933 1.238 -1.419 1.00 60.59 89 PRO A CA 1
ATOM 667 C C . PRO A 1 89 ? -17.409 0.032 -2.216 1.00 60.59 89 PRO A C 1
ATOM 669 O O . PRO A 1 89 ? -17.167 -1.022 -1.638 1.00 60.59 89 PRO A O 1
ATOM 672 N N . ASP A 1 90 ? -17.240 0.172 -3.528 1.00 63.59 90 ASP A N 1
ATOM 673 C CA . ASP A 1 90 ? -16.722 -0.850 -4.441 1.00 63.59 90 ASP A CA 1
ATOM 674 C C . ASP A 1 90 ? -15.194 -1.025 -4.383 1.00 63.59 90 ASP A C 1
ATOM 676 O O . ASP A 1 90 ? -14.678 -2.019 -4.891 1.00 63.59 90 ASP A O 1
ATOM 680 N N . SER A 1 91 ? -14.466 -0.130 -3.709 1.00 74.31 91 SER A N 1
ATOM 681 C CA . SER A 1 91 ? -13.016 -0.255 -3.488 1.00 74.31 91 SER A CA 1
ATOM 682 C C . SER A 1 91 ? -12.636 -1.183 -2.322 1.00 74.31 91 SER A C 1
ATOM 684 O O . SER A 1 91 ? -11.448 -1.338 -2.014 1.00 74.31 91 SER A O 1
ATOM 686 N N . PHE A 1 92 ? -13.624 -1.781 -1.650 1.00 86.06 92 PHE A N 1
ATOM 687 C CA . PHE A 1 92 ? -13.437 -2.584 -0.444 1.00 86.06 92 PHE A CA 1
ATOM 688 C C . PHE A 1 92 ? -13.834 -4.041 -0.671 1.00 86.06 92 PHE A C 1
ATOM 690 O O . PHE A 1 92 ? -14.919 -4.345 -1.163 1.00 86.06 92 PHE A O 1
ATOM 697 N N . VAL A 1 93 ? -12.965 -4.950 -0.242 1.00 89.50 93 VAL A N 1
ATOM 698 C CA . VAL A 1 93 ? -13.248 -6.383 -0.163 1.00 89.50 93 VAL A CA 1
ATOM 699 C C . VAL A 1 93 ? -13.494 -6.728 1.297 1.00 89.50 93 VAL A C 1
ATOM 701 O O . VAL A 1 93 ? -12.632 -6.517 2.147 1.00 89.50 93 VAL A O 1
ATOM 704 N N . HIS A 1 94 ? -14.684 -7.242 1.598 1.00 90.56 94 HIS A N 1
ATOM 705 C CA . HIS A 1 94 ? -14.984 -7.799 2.910 1.00 90.56 94 HIS A CA 1
ATOM 706 C C . HIS A 1 94 ? -14.561 -9.264 2.928 1.00 90.56 94 HIS A C 1
ATOM 708 O O . HIS A 1 94 ? -15.136 -10.073 2.203 1.00 90.56 94 HIS A O 1
ATOM 714 N N . ASN A 1 95 ? -13.588 -9.594 3.769 1.00 91.19 95 ASN A N 1
ATOM 715 C CA . ASN A 1 95 ? -13.097 -10.956 3.908 1.00 91.19 95 ASN A CA 1
ATOM 716 C C . ASN A 1 95 ? -13.962 -11.740 4.913 1.00 91.19 95 ASN A C 1
ATOM 718 O O . ASN A 1 95 ? -14.606 -11.157 5.802 1.00 91.19 95 ASN A O 1
ATOM 722 N N . ASP A 1 96 ? -13.969 -13.066 4.765 1.00 91.88 96 ASP A N 1
ATOM 723 C CA . ASP A 1 96 ? -14.732 -13.990 5.619 1.00 91.88 96 ASP A CA 1
ATOM 724 C C . ASP A 1 96 ? -14.200 -14.033 7.062 1.00 91.88 96 ASP A C 1
ATOM 726 O O . ASP A 1 96 ? -14.940 -14.359 7.990 1.00 91.88 96 ASP A O 1
ATOM 730 N N . ASP A 1 97 ? -12.937 -13.653 7.264 1.00 89.44 97 ASP A N 1
ATOM 731 C CA . ASP A 1 97 ? -12.256 -13.593 8.564 1.00 89.44 97 ASP A CA 1
ATOM 732 C C . ASP A 1 97 ? -12.596 -12.343 9.397 1.00 89.44 97 ASP A C 1
ATOM 734 O O . ASP A 1 97 ? -12.082 -12.172 10.500 1.00 89.44 97 ASP A O 1
ATOM 738 N N . GLY A 1 98 ? -13.475 -11.470 8.895 1.00 89.62 98 GLY A N 1
ATOM 739 C CA . GLY A 1 98 ? -13.855 -10.241 9.591 1.00 89.62 98 GLY A CA 1
ATOM 740 C C . GLY A 1 98 ? -12.965 -9.037 9.282 1.00 89.62 98 GLY A C 1
ATOM 741 O O . GLY A 1 98 ? -13.228 -7.958 9.808 1.00 89.62 98 GLY A O 1
ATOM 742 N N . THR A 1 99 ? -11.987 -9.155 8.386 1.00 93.06 99 THR A N 1
ATOM 743 C CA . THR A 1 99 ? -11.197 -8.012 7.911 1.00 93.06 99 THR A CA 1
ATOM 744 C C . THR A 1 99 ? -11.834 -7.325 6.698 1.00 93.06 99 THR A C 1
ATOM 746 O O . THR A 1 99 ? -12.766 -7.833 6.055 1.00 93.06 99 THR A O 1
ATOM 749 N N . ILE A 1 100 ? -11.366 -6.114 6.405 1.00 91.69 100 ILE A N 1
ATOM 750 C CA . ILE A 1 100 ? -11.654 -5.376 5.178 1.00 91.69 100 ILE A CA 1
ATOM 751 C C . ILE A 1 100 ? -10.327 -5.072 4.495 1.00 91.69 100 ILE A C 1
ATOM 753 O O . ILE A 1 100 ? -9.434 -4.490 5.109 1.00 91.69 100 ILE A O 1
ATOM 757 N N . THR A 1 101 ? -10.225 -5.405 3.213 1.00 91.00 101 THR A N 1
ATOM 758 C CA . THR A 1 101 ? -9.104 -5.009 2.362 1.00 91.00 101 THR A CA 1
ATOM 759 C C . THR A 1 101 ? -9.522 -3.862 1.459 1.00 91.00 101 THR A C 1
ATOM 761 O O . THR A 1 101 ? -10.469 -3.968 0.682 1.00 91.00 101 THR A O 1
ATOM 764 N N . PHE A 1 102 ? -8.787 -2.762 1.532 1.00 86.31 102 PHE A N 1
ATOM 765 C CA . PHE A 1 102 ? -8.877 -1.655 0.595 1.00 86.31 102 PHE A CA 1
ATOM 766 C C . PHE A 1 102 ? -7.781 -1.805 -0.466 1.00 86.31 102 PHE A C 1
ATOM 768 O O . PHE A 1 102 ? -6.585 -1.776 -0.156 1.00 86.31 102 PHE A O 1
ATOM 775 N N . SER A 1 103 ? -8.203 -1.982 -1.720 1.00 73.06 103 SER A N 1
ATOM 776 C CA . SER A 1 103 ? -7.316 -2.046 -2.888 1.00 73.06 103 SER A CA 1
ATOM 777 C C . SER A 1 103 ? -7.288 -0.682 -3.575 1.00 73.06 103 SER A C 1
ATOM 779 O O . SER A 1 103 ? -8.344 -0.115 -3.843 1.00 73.06 103 SER A O 1
ATOM 781 N N . GLY A 1 104 ? -6.103 -0.153 -3.889 1.00 59.41 104 GLY A N 1
ATOM 782 C CA . GLY A 1 104 ? -5.988 1.108 -4.635 1.00 59.41 104 GLY A CA 1
ATOM 783 C C . GLY A 1 104 ? -5.649 2.355 -3.826 1.00 59.41 104 GLY A C 1
ATOM 784 O O . GLY A 1 104 ? -5.874 3.454 -4.323 1.00 59.41 104 GLY A O 1
ATOM 785 N N . GLY A 1 105 ? -5.075 2.212 -2.626 1.00 57.81 105 GLY A N 1
ATOM 786 C CA . GLY A 1 105 ? -4.525 3.356 -1.890 1.00 57.81 105 GLY A CA 1
ATOM 787 C C . GLY A 1 105 ? -3.424 4.069 -2.668 1.00 57.81 105 GLY A C 1
ATOM 788 O O . GLY A 1 105 ? -3.472 5.288 -2.792 1.00 57.81 105 GLY A O 1
ATOM 789 N N . VAL A 1 106 ? -2.513 3.303 -3.281 1.00 61.97 106 VAL A N 1
ATOM 790 C CA . VAL A 1 106 ? -1.527 3.785 -4.260 1.00 61.97 106 VAL A CA 1
ATOM 791 C C . VAL A 1 106 ? -1.297 2.708 -5.293 1.00 61.97 106 VAL A C 1
ATOM 793 O O . VAL A 1 106 ? -0.562 1.764 -5.044 1.00 61.97 106 VAL A O 1
ATOM 796 N N . ASN A 1 107 ? -1.954 2.864 -6.437 1.00 70.62 107 ASN A N 1
ATOM 797 C CA . ASN A 1 107 ? -1.802 2.001 -7.593 1.00 70.62 107 ASN A CA 1
ATOM 798 C C . ASN A 1 107 ? -1.368 2.867 -8.772 1.00 70.62 107 ASN A C 1
ATOM 800 O O . ASN A 1 107 ? -2.052 3.823 -9.136 1.00 70.62 107 ASN A O 1
ATOM 804 N N . GLU A 1 108 ? -0.237 2.527 -9.371 1.00 81.56 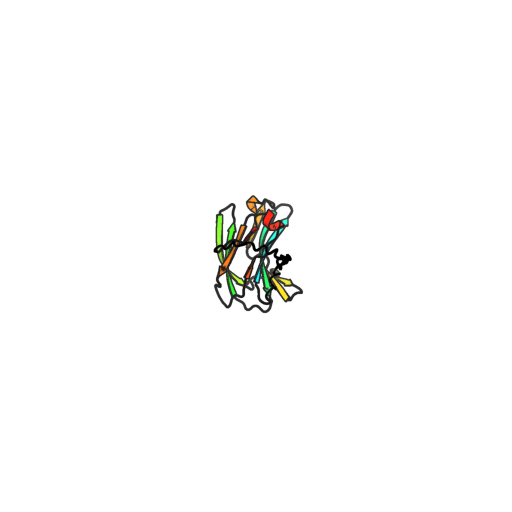108 GLU A N 1
ATOM 805 C CA . GLU A 1 108 ? 0.246 3.161 -10.592 1.00 81.56 108 GLU A CA 1
ATOM 806 C C . GLU A 1 108 ? 0.260 2.121 -11.711 1.00 81.56 108 GLU A C 1
ATOM 808 O O . GLU A 1 108 ? 0.608 0.959 -11.491 1.00 81.56 108 GLU A O 1
ATOM 813 N N . SER A 1 109 ? -0.153 2.539 -12.906 1.00 88.38 109 SER A N 1
ATOM 814 C CA . SER A 1 109 ? -0.103 1.702 -14.100 1.00 88.38 109 SER A CA 1
ATOM 815 C C . SER A 1 109 ? 1.197 1.966 -14.848 1.00 88.38 109 SER A C 1
ATOM 817 O O . SER A 1 109 ? 1.451 3.099 -15.255 1.00 88.38 109 SER A O 1
ATOM 819 N N . VAL A 1 110 ? 1.977 0.918 -15.091 1.00 90.88 110 VAL A N 1
ATOM 820 C CA . VAL A 1 110 ? 3.225 0.972 -15.868 1.00 90.88 110 VAL A CA 1
ATOM 821 C C . VAL A 1 110 ? 3.156 0.049 -17.085 1.00 90.88 110 VAL A C 1
ATOM 823 O O . VAL A 1 110 ? 2.315 -0.848 -17.141 1.00 90.88 110 VAL A O 1
ATOM 826 N N . GLY A 1 111 ? 3.992 0.301 -18.096 1.00 89.56 111 GLY A N 1
ATOM 827 C CA . GLY A 1 111 ? 4.033 -0.506 -19.319 1.00 89.56 111 GLY A CA 1
ATOM 828 C C . GLY A 1 111 ? 4.674 -1.869 -19.062 1.00 89.56 111 GLY A C 1
ATOM 829 O O . GLY A 1 111 ? 5.884 -1.944 -18.887 1.00 89.56 111 GLY A O 1
ATOM 830 N N . GLY A 1 112 ? 3.863 -2.932 -19.050 1.00 89.38 112 GLY A N 1
ATOM 831 C CA . GLY A 1 112 ? 4.279 -4.273 -18.616 1.00 89.38 112 GLY A CA 1
ATOM 832 C C . GLY A 1 112 ? 4.702 -4.349 -17.138 1.00 89.38 112 GLY A C 1
ATOM 833 O O . GLY A 1 112 ? 4.804 -3.333 -16.454 1.00 89.38 112 GLY A O 1
ATOM 834 N N . CYS A 1 113 ? 4.935 -5.559 -16.623 1.00 90.94 113 CYS A N 1
ATOM 835 C CA . CYS A 1 113 ? 5.491 -5.770 -15.277 1.00 90.94 113 CYS A CA 1
ATOM 836 C C . CYS A 1 113 ? 7.030 -5.796 -15.321 1.00 90.94 113 CYS A C 1
ATOM 838 O O . CYS A 1 113 ? 7.656 -6.795 -14.974 1.00 90.94 113 CYS A O 1
ATOM 840 N N . ASP A 1 114 ? 7.630 -4.710 -15.811 1.00 91.81 114 ASP A N 1
AT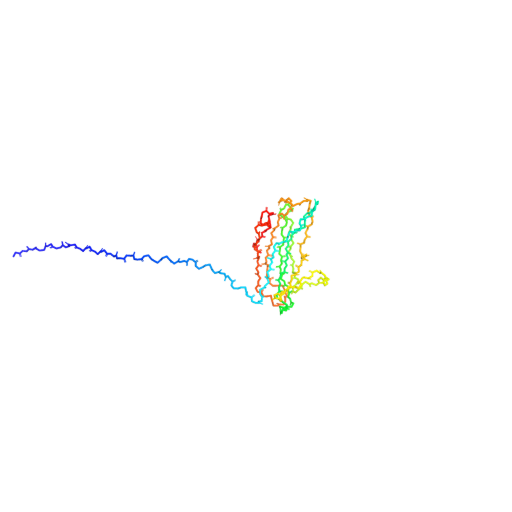OM 841 C CA . ASP A 1 114 ? 9.083 -4.519 -15.811 1.00 91.81 114 ASP A CA 1
ATOM 842 C C . ASP A 1 114 ? 9.564 -4.128 -14.398 1.00 91.81 114 ASP A C 1
ATOM 844 O O . ASP A 1 114 ? 9.123 -3.082 -13.908 1.00 91.81 114 ASP A O 1
ATOM 848 N N . PRO A 1 115 ? 10.471 -4.900 -13.759 1.00 91.75 115 PRO A N 1
ATOM 849 C CA . PRO A 1 115 ? 11.023 -4.588 -12.441 1.00 91.75 115 PRO A CA 1
ATOM 850 C C . PRO A 1 115 ? 11.542 -3.154 -12.289 1.00 91.75 115 PRO A C 1
ATOM 852 O O . PRO A 1 115 ? 11.383 -2.565 -11.220 1.00 91.75 115 PRO A O 1
ATOM 855 N N . GLU A 1 116 ? 12.131 -2.563 -13.334 1.00 92.12 116 GLU A N 1
ATOM 856 C CA . GLU A 1 116 ? 12.645 -1.188 -13.273 1.00 92.12 116 GLU A CA 1
ATOM 857 C C . GLU A 1 116 ? 11.509 -0.170 -13.114 1.00 92.12 116 GLU A C 1
ATOM 859 O O . GLU A 1 116 ? 11.637 0.807 -12.377 1.00 92.12 116 GLU A O 1
ATOM 864 N N . LEU A 1 117 ? 10.366 -0.417 -13.757 1.00 93.19 117 LEU A N 1
ATOM 865 C CA . LEU A 1 117 ? 9.200 0.467 -13.710 1.00 93.19 117 LEU A CA 1
ATOM 866 C C . LEU A 1 117 ? 8.291 0.169 -12.511 1.00 93.19 117 LEU A C 1
ATOM 868 O O . LEU A 1 117 ? 7.571 1.053 -12.034 1.00 93.19 117 LEU A O 1
ATOM 872 N N . THR A 1 118 ? 8.291 -1.070 -12.019 1.00 93.94 118 THR A N 1
ATOM 873 C CA . THR A 1 118 ? 7.431 -1.503 -10.913 1.00 93.94 118 THR A CA 1
ATOM 874 C C . THR A 1 118 ? 8.031 -1.252 -9.529 1.00 93.94 118 THR A C 1
ATOM 876 O O . THR A 1 118 ? 7.285 -1.270 -8.546 1.00 93.94 118 THR A O 1
ATOM 879 N N . ALA A 1 119 ? 9.335 -0.997 -9.424 1.00 95.25 119 ALA A N 1
ATOM 880 C CA . ALA A 1 119 ? 10.004 -0.894 -8.134 1.00 95.25 119 ALA A CA 1
ATOM 881 C C . ALA A 1 119 ? 9.509 0.296 -7.289 1.00 95.25 119 ALA A C 1
ATOM 883 O O . ALA A 1 119 ? 9.565 1.463 -7.703 1.00 95.25 119 ALA A O 1
ATOM 884 N N . ARG A 1 120 ? 9.029 -0.011 -6.079 1.00 94.69 120 ARG A N 1
ATOM 885 C CA . ARG A 1 120 ? 8.454 0.941 -5.117 1.00 94.69 120 ARG A CA 1
ATOM 886 C C . ARG A 1 120 ? 8.765 0.518 -3.691 1.00 94.69 120 ARG A C 1
ATOM 888 O O . ARG A 1 120 ? 8.723 -0.668 -3.371 1.00 94.69 120 ARG A O 1
ATOM 895 N N . THR A 1 121 ? 8.977 1.485 -2.809 1.00 96.06 121 THR A N 1
ATOM 896 C CA . THR A 1 121 ? 9.045 1.221 -1.368 1.00 96.06 121 THR A CA 1
ATOM 897 C C . THR A 1 121 ? 7.846 1.791 -0.631 1.00 96.06 121 THR A C 1
ATOM 899 O O . THR A 1 121 ? 7.321 2.838 -1.008 1.00 96.06 121 THR A O 1
ATOM 902 N N . LEU A 1 122 ? 7.426 1.095 0.423 1.00 96.00 122 LEU A N 1
ATOM 903 C CA . LEU A 1 122 ? 6.416 1.537 1.377 1.00 96.00 122 LEU A CA 1
ATOM 904 C C . LEU A 1 122 ? 7.066 1.737 2.742 1.00 96.00 122 LEU A C 1
ATOM 906 O O . LEU A 1 122 ? 7.624 0.792 3.291 1.00 96.00 122 LEU A O 1
ATOM 910 N N . ALA A 1 123 ? 6.914 2.919 3.326 1.00 96.69 123 ALA A N 1
ATOM 911 C CA . ALA A 1 123 ? 7.242 3.158 4.721 1.00 96.69 123 ALA A CA 1
ATOM 912 C C . ALA A 1 123 ? 5.986 3.497 5.530 1.00 96.69 123 ALA A C 1
ATOM 914 O O . ALA A 1 123 ? 5.200 4.378 5.160 1.00 96.69 123 ALA A O 1
ATOM 915 N N . ILE A 1 124 ? 5.806 2.792 6.648 1.00 96.06 124 ILE A N 1
ATOM 916 C CA . ILE A 1 124 ? 4.662 2.941 7.552 1.00 96.06 124 ILE A CA 1
ATOM 917 C C . ILE A 1 124 ? 5.040 3.937 8.652 1.00 96.06 124 ILE A C 1
ATOM 919 O O . ILE A 1 124 ? 5.856 3.648 9.524 1.00 96.06 124 ILE A O 1
ATOM 923 N N . GLY A 1 125 ? 4.440 5.121 8.602 1.00 95.94 125 GLY A N 1
ATOM 924 C CA . GLY A 1 125 ? 4.773 6.249 9.464 1.00 95.94 125 GLY A CA 1
ATOM 925 C C . GLY A 1 125 ? 3.958 6.348 10.750 1.00 95.94 125 GLY A C 1
ATOM 926 O O . GLY A 1 125 ? 3.216 5.428 11.111 1.00 95.94 125 GLY A O 1
ATOM 927 N N . PRO A 1 126 ? 4.094 7.469 11.481 1.00 96.38 126 PRO A N 1
ATOM 928 C CA . PRO A 1 126 ? 3.385 7.707 12.730 1.00 96.38 126 PRO A CA 1
ATOM 929 C C . PRO A 1 126 ? 1.880 7.905 12.520 1.00 96.38 126 PRO A C 1
ATOM 931 O O . PRO A 1 126 ? 1.404 8.204 11.422 1.00 96.38 126 PRO A O 1
ATOM 934 N N . CYS A 1 127 ? 1.130 7.772 13.615 1.00 96.75 127 CYS A N 1
ATOM 935 C CA . CYS A 1 127 ? -0.283 8.129 13.638 1.00 96.75 127 CYS A CA 1
ATOM 936 C C . CYS A 1 127 ? -0.460 9.633 13.390 1.00 96.75 127 CYS A C 1
ATOM 938 O O . CYS A 1 127 ? 0.244 10.442 13.994 1.00 96.75 127 CYS A O 1
ATOM 940 N N . ALA A 1 128 ? -1.386 9.989 12.505 1.00 96.88 128 ALA A N 1
ATOM 941 C CA . ALA A 1 128 ? -1.706 11.364 12.135 1.00 96.88 128 ALA A CA 1
ATOM 942 C C . ALA A 1 128 ? -3.014 11.848 12.782 1.00 96.88 128 ALA A C 1
ATOM 944 O O . ALA A 1 128 ? -3.114 13.017 13.145 1.00 96.88 128 ALA A O 1
ATOM 945 N N . ASP A 1 129 ? -4.001 10.959 12.929 1.00 96.69 129 ASP A N 1
ATOM 946 C CA . ASP A 1 129 ? -5.293 11.249 13.557 1.00 96.69 129 ASP A CA 1
ATOM 947 C C . ASP A 1 129 ? -5.925 9.978 14.147 1.00 96.69 129 ASP A C 1
ATOM 949 O O . ASP A 1 129 ? -5.686 8.873 13.654 1.00 96.69 129 ASP A O 1
ATOM 953 N N . GLY A 1 130 ? -6.756 10.138 15.176 1.00 93.25 130 GLY A N 1
ATOM 954 C CA . GLY A 1 130 ? -7.372 9.033 15.912 1.00 93.25 130 GLY A CA 1
ATOM 955 C C . GLY A 1 130 ? -6.378 8.213 16.745 1.00 93.25 130 GLY A C 1
ATOM 956 O O . GLY A 1 130 ? -5.308 8.686 17.128 1.00 93.25 130 GLY A O 1
ATOM 957 N N . GLU A 1 131 ? -6.752 6.970 17.050 1.00 93.88 131 GLU A N 1
ATOM 958 C CA . GLU A 1 131 ? -5.908 6.014 17.772 1.00 93.88 131 GLU A CA 1
ATOM 959 C C . GLU A 1 131 ? -5.488 4.893 16.819 1.00 93.88 131 GLU A C 1
ATOM 961 O O . GLU A 1 131 ? -6.231 3.943 16.576 1.00 93.88 131 GLU A O 1
ATOM 966 N N . CYS A 1 132 ? -4.300 5.036 16.229 1.00 94.00 132 CYS A N 1
ATOM 967 C CA . CYS A 1 132 ? -3.813 4.065 15.261 1.00 94.00 132 CYS A CA 1
ATOM 968 C C . CYS A 1 132 ? -3.370 2.773 15.962 1.00 94.00 132 CYS A C 1
ATOM 970 O O . CYS A 1 132 ? -2.447 2.823 16.785 1.00 94.00 132 CYS A O 1
ATOM 972 N N . PRO A 1 133 ? -3.921 1.608 15.589 1.00 94.31 133 PRO A N 1
ATOM 973 C CA . PRO A 1 133 ? -3.411 0.335 16.070 1.00 94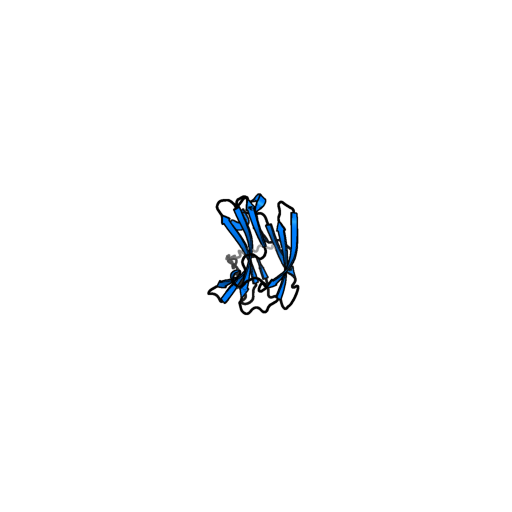.31 133 PRO A CA 1
ATOM 974 C C . PRO A 1 133 ? -2.006 0.042 15.508 1.00 94.31 133 PRO A C 1
ATOM 976 O O . PRO A 1 133 ? -1.521 0.759 14.617 1.00 94.31 133 PRO A O 1
ATOM 979 N N . PRO A 1 134 ? -1.335 -1.019 15.999 1.00 94.38 134 PRO A N 1
ATOM 980 C CA . PRO A 1 134 ? -0.131 -1.546 15.370 1.00 94.38 134 PRO A CA 1
ATOM 981 C C . PRO A 1 134 ? -0.338 -1.783 13.874 1.00 94.38 134 PRO A C 1
ATOM 983 O O . PRO A 1 134 ? -1.417 -2.194 13.444 1.00 94.38 134 PRO A O 1
ATOM 986 N N . ALA A 1 135 ? 0.703 -1.509 13.094 1.00 94.31 135 ALA A N 1
ATOM 987 C CA . ALA A 1 135 ? 0.691 -1.715 11.660 1.00 94.31 135 ALA A CA 1
ATOM 988 C C . ALA A 1 135 ? 1.998 -2.354 11.199 1.00 94.31 135 ALA A C 1
ATOM 990 O O . ALA A 1 135 ? 3.054 -2.043 11.755 1.00 94.31 135 ALA A O 1
ATOM 991 N N . ARG A 1 136 ? 1.928 -3.210 10.179 1.00 96.00 136 ARG A N 1
ATOM 992 C CA . ARG A 1 136 ? 3.108 -3.875 9.612 1.00 96.00 136 ARG A CA 1
ATOM 993 C C . ARG A 1 136 ? 3.001 -4.101 8.113 1.00 96.00 136 ARG A C 1
ATOM 995 O O . ARG A 1 136 ? 1.902 -4.215 7.567 1.00 96.00 136 ARG A O 1
ATOM 1002 N N . PHE A 1 137 ? 4.152 -4.249 7.473 1.00 95.69 137 PHE A N 1
ATOM 1003 C CA . PHE A 1 137 ? 4.252 -4.758 6.115 1.00 95.69 137 PHE A CA 1
ATOM 1004 C C . PHE A 1 137 ? 4.144 -6.293 6.086 1.00 95.69 137 PHE A C 1
ATOM 1006 O O . PHE A 1 137 ? 4.628 -6.997 6.978 1.00 95.69 137 PHE A O 1
ATOM 1013 N N . VAL A 1 138 ? 3.494 -6.824 5.055 1.00 96.50 138 VAL A N 1
ATOM 1014 C CA . VAL A 1 138 ? 3.415 -8.257 4.757 1.00 96.50 138 VAL A CA 1
ATOM 1015 C C . VAL A 1 138 ? 4.225 -8.501 3.485 1.00 96.50 138 VAL A C 1
ATOM 1017 O O . VAL A 1 138 ? 3.789 -8.067 2.419 1.00 96.50 138 VAL A O 1
ATOM 1020 N N . PRO A 1 139 ? 5.386 -9.169 3.563 1.00 94.38 139 PRO A N 1
ATOM 1021 C CA . PRO A 1 139 ? 6.202 -9.426 2.385 1.00 94.38 139 PRO A CA 1
ATOM 1022 C C . PRO A 1 139 ? 5.531 -10.425 1.439 1.00 94.38 139 PRO A C 1
ATOM 1024 O O . PRO A 1 139 ? 4.848 -11.350 1.875 1.00 94.38 139 PRO A O 1
ATOM 1027 N N . ASP A 1 140 ? 5.795 -10.255 0.145 1.00 96.06 140 ASP A N 1
ATOM 1028 C CA . ASP A 1 140 ? 5.395 -11.170 -0.923 1.00 96.06 140 ASP A CA 1
ATOM 1029 C C . ASP A 1 140 ? 6.585 -11.382 -1.870 1.00 96.06 140 ASP A C 1
ATOM 1031 O O . ASP A 1 140 ? 7.201 -10.416 -2.321 1.00 96.06 140 ASP A O 1
ATOM 1035 N N . GLU A 1 141 ? 6.952 -12.638 -2.138 1.00 95.19 141 GLU A N 1
ATOM 1036 C CA . GLU A 1 141 ? 8.162 -12.962 -2.912 1.00 95.19 141 GLU A CA 1
ATOM 1037 C C . GLU A 1 141 ? 8.041 -12.562 -4.389 1.00 95.19 141 GLU A C 1
ATOM 1039 O O . GLU A 1 141 ? 9.014 -12.095 -4.988 1.00 95.19 141 GLU A O 1
ATOM 1044 N N . ALA A 1 142 ? 6.849 -12.700 -4.978 1.00 92.56 142 ALA A N 1
ATOM 1045 C CA . ALA A 1 142 ? 6.615 -12.307 -6.363 1.00 92.56 142 ALA A CA 1
ATOM 1046 C C . ALA A 1 142 ? 6.712 -10.782 -6.509 1.00 92.56 142 ALA A C 1
ATOM 1048 O O . ALA A 1 142 ? 7.385 -10.284 -7.411 1.00 92.56 142 ALA A O 1
ATOM 1049 N N . ALA A 1 143 ? 6.136 -10.031 -5.573 1.00 94.00 143 ALA A N 1
ATOM 1050 C CA . ALA A 1 143 ? 6.243 -8.580 -5.518 1.00 94.00 143 ALA A CA 1
ATOM 1051 C C . ALA A 1 143 ? 7.658 -8.092 -5.217 1.00 94.00 143 ALA A C 1
ATOM 1053 O O . ALA A 1 143 ? 8.120 -7.136 -5.841 1.00 94.00 143 ALA A O 1
ATOM 1054 N N . ALA A 1 144 ? 8.383 -8.785 -4.342 1.00 95.25 144 ALA A N 1
ATOM 1055 C CA . ALA A 1 144 ? 9.787 -8.501 -4.084 1.00 95.25 144 ALA A CA 1
ATOM 1056 C C . ALA A 1 144 ? 10.639 -8.661 -5.354 1.00 95.25 144 ALA A C 1
ATOM 1058 O O . ALA A 1 144 ? 11.532 -7.853 -5.594 1.00 95.25 144 ALA A O 1
ATOM 1059 N N . SER A 1 145 ? 10.338 -9.646 -6.210 1.00 94.75 145 SER A N 1
ATOM 1060 C CA . SER A 1 145 ? 11.030 -9.808 -7.500 1.00 94.75 145 SER A CA 1
ATOM 1061 C C . SER A 1 145 ? 10.778 -8.658 -8.489 1.00 94.75 145 SER A C 1
ATOM 1063 O O . SER A 1 145 ? 11.587 -8.432 -9.387 1.00 94.75 145 SER A O 1
ATOM 1065 N N . LEU A 1 146 ? 9.695 -7.902 -8.285 1.00 94.12 146 LEU A N 1
ATOM 1066 C CA . LEU A 1 146 ? 9.337 -6.690 -9.027 1.00 94.12 146 LEU A CA 1
ATOM 1067 C C . LEU A 1 146 ? 9.769 -5.394 -8.313 1.00 94.12 146 LEU A C 1
ATOM 1069 O O . LEU A 1 146 ? 9.412 -4.299 -8.751 1.00 94.12 146 LEU A O 1
ATOM 1073 N N . GLY A 1 147 ? 10.525 -5.500 -7.217 1.00 94.75 147 GLY A N 1
ATOM 1074 C CA . GLY A 1 147 ? 11.061 -4.354 -6.486 1.00 94.75 147 GLY A CA 1
ATOM 1075 C C . GLY A 1 147 ? 10.082 -3.692 -5.514 1.00 94.75 147 GLY A C 1
ATOM 1076 O O . GLY A 1 147 ? 10.289 -2.529 -5.167 1.00 94.75 147 GLY A O 1
ATOM 1077 N N . LEU A 1 148 ? 9.010 -4.377 -5.096 1.00 95.12 148 LEU A N 1
ATOM 1078 C CA . LEU A 1 148 ? 8.084 -3.876 -4.075 1.00 95.12 148 LEU A CA 1
ATOM 1079 C C . LEU A 1 148 ? 8.558 -4.306 -2.682 1.00 95.12 148 LEU A C 1
ATOM 1081 O O . LEU A 1 148 ? 8.524 -5.491 -2.343 1.00 95.12 148 LEU A O 1
ATOM 1085 N N . HIS A 1 149 ? 8.973 -3.341 -1.861 1.00 96.50 149 HIS A N 1
ATOM 1086 C CA . HIS A 1 149 ? 9.582 -3.607 -0.553 1.00 96.50 149 HIS A CA 1
ATOM 1087 C C . HIS A 1 149 ? 9.106 -2.648 0.544 1.00 96.50 149 HIS A C 1
ATOM 1089 O O . HIS A 1 149 ? 8.607 -1.557 0.272 1.00 96.50 149 HIS A O 1
ATOM 1095 N N . GLU A 1 150 ? 9.312 -3.043 1.799 1.00 97.31 150 GLU A N 1
ATOM 1096 C CA . GLU A 1 150 ? 9.246 -2.127 2.938 1.00 97.31 150 GLU A CA 1
ATOM 1097 C C . GLU A 1 150 ? 10.481 -1.211 2.969 1.00 97.31 150 GLU A C 1
ATOM 1099 O O . GLU A 1 150 ? 11.576 -1.602 2.557 1.00 97.31 150 GLU A O 1
ATOM 1104 N N . ALA A 1 151 ? 10.304 0.003 3.479 1.00 97.06 151 ALA A N 1
ATOM 1105 C CA . ALA A 1 151 ? 11.365 0.929 3.839 1.00 97.06 151 ALA A CA 1
ATOM 1106 C C . ALA A 1 151 ? 11.121 1.508 5.238 1.00 97.06 151 ALA A C 1
ATOM 1108 O O . ALA A 1 151 ? 10.006 1.498 5.759 1.00 97.06 151 ALA A O 1
ATOM 1109 N N . GLU A 1 152 ? 12.181 2.054 5.827 1.00 95.38 152 GLU A N 1
ATOM 1110 C CA . GLU A 1 152 ? 12.069 2.866 7.035 1.00 95.38 152 GLU A CA 1
ATOM 1111 C C . GLU A 1 152 ? 11.383 4.202 6.719 1.00 95.38 152 GLU A C 1
ATOM 1113 O O . GLU A 1 152 ? 11.529 4.755 5.623 1.00 95.38 152 GLU A O 1
ATOM 1118 N N . TYR A 1 153 ? 10.615 4.702 7.687 1.00 91.75 153 TYR A N 1
ATOM 1119 C CA . TYR A 1 153 ? 9.869 5.954 7.568 1.00 91.75 153 TYR A CA 1
ATOM 1120 C C . TYR A 1 153 ? 10.706 7.179 7.947 1.00 91.75 153 TYR A C 1
ATOM 1122 O O . TYR A 1 153 ? 11.384 7.129 8.995 1.00 91.75 153 TYR A O 1
#

pLDDT: mean 81.17, std 19.26, range [36.44, 97.31]

Secondary structure (DSSP, 8-state):
------------------------------TT-EEEEEEEEEETTEEEEEEEEEEETTSPPEEEEEEEEETTT--EEEEEEEES--S-GGGEEE-TTSEEEEEEEEEEEEEBS-HHHH-EEEEEEEEEES-PPPEEE---HHHHHTTEEE---

Radius of gyration: 25.98 Å; chains: 1; bounding box: 81×48×78 Å

Foldseek 3Di:
DDDDDDDDDDDDDDDDDDPPPPPPPPPPPDLFEKEKEWDWDFDPWKIKTDIKIKGAPPHDKFWWWKWKAFPLVRDIDTDTAIVVHPDDPVQWDQDPVRMIMGPPPPIDIDGGLALNRRAMEMETGGTDTDDHDHYYYDDDPVSVVSNYYYDHD

Sequence (153 aa):
MKSIQLAVVVALAVTTCPAAAAAQTVTAESPHEVTFSPQILDRENHCIVGFSVTYPKEVAPHSRHVRITTLWSEASQDNPWPIPSLGAPDSFVHNDDGTITFSGGVNESVGGCDPELTARTLAIGPCADGECPPARFVPDEAAASLGLHEAEY